Protein AF-A0A2H5YMH4-F1 (afdb_monomer_lite)

Secondary structure (DSSP, 8-state):
-----EEEEETTTEEEEE-TTS-EEEEEEEEEEETTTTEEEEEEEEEEE--TTTHHHHHHTTGGGS-HHHHHHHHHHHHHHHTT-----

Radius of gyration: 15.61 Å; chains: 1; bounding box: 32×31×54 Å

pLDDT: mean 75.2, std 11.89, range [38.16, 93.19]

Sequence (89 aa):
MSCRAAQVYLGGGLELTVYRDGRAAIEAGCTLECGRCYYRSDCFHRLEVKEPDRAWHLVAAFWPQLSAREREAVREVFDGALRGRQPTR

Foldseek 3Di:
DPQDWQWADFPQQWIWTATLVQKIKIKHWDWDADPVPRDIDIDIDMDIDPDNVCNVVVVVVCVVVGDPVRVVSVVCRNCVSCVSDDPPD

Structure (mmCIF, N/CA/C/O backbone):
data_AF-A0A2H5YMH4-F1
#
_entry.id   AF-A0A2H5YMH4-F1
#
loop_
_atom_site.group_PDB
_atom_site.id
_atom_site.type_symbol
_atom_site.label_atom_id
_atom_site.label_alt_id
_atom_site.label_comp_id
_atom_site.label_asym_id
_atom_site.label_entity_id
_atom_site.label_seq_id
_atom_site.pdbx_PDB_ins_code
_atom_site.Cartn_x
_atom_site.Cartn_y
_atom_site.Cartn_z
_atom_site.occupancy
_atom_site.B_iso_or_equiv
_atom_site.auth_seq_id
_atom_site.auth_comp_id
_atom_site.auth_asym_id
_atom_site.auth_atom_id
_atom_site.pdbx_PDB_model_num
ATOM 1 N N . MET A 1 1 ? -11.854 21.033 2.764 1.00 39.78 1 MET A N 1
ATOM 2 C CA . MET A 1 1 ? -11.850 19.945 3.767 1.00 39.78 1 MET A CA 1
ATOM 3 C C . MET A 1 1 ? -10.565 19.154 3.595 1.00 39.78 1 MET A C 1
ATOM 5 O O . MET A 1 1 ? -10.368 18.568 2.543 1.00 39.78 1 MET A O 1
ATOM 9 N N . SER A 1 2 ? -9.647 19.232 4.563 1.00 38.16 2 SER A N 1
ATOM 10 C CA . SER A 1 2 ? -8.370 18.509 4.520 1.00 38.16 2 SER A CA 1
ATOM 11 C C . SER A 1 2 ? -8.639 17.037 4.830 1.00 38.16 2 SER A C 1
ATOM 13 O O . SER A 1 2 ? -8.760 16.649 5.992 1.00 38.16 2 SER A O 1
ATOM 15 N N . CYS A 1 3 ? -8.806 16.226 3.787 1.00 47.78 3 CYS A N 1
ATOM 16 C CA . CYS A 1 3 ? -8.771 14.774 3.904 1.00 47.78 3 CYS A CA 1
ATOM 17 C C . CYS A 1 3 ? -7.336 14.386 4.275 1.00 47.78 3 CYS A C 1
ATOM 19 O O . CYS A 1 3 ? -6.517 14.133 3.400 1.00 47.78 3 CYS A O 1
ATOM 21 N N . ARG A 1 4 ? -6.997 14.423 5.569 1.00 55.50 4 ARG A N 1
ATOM 22 C CA . ARG A 1 4 ? -5.719 13.895 6.055 1.00 55.50 4 ARG A CA 1
ATOM 23 C C . ARG A 1 4 ? -5.732 12.386 5.831 1.00 55.50 4 ARG A C 1
ATOM 25 O O . ARG A 1 4 ? -6.375 11.660 6.587 1.00 55.50 4 ARG A O 1
ATOM 32 N N . ALA A 1 5 ? -5.086 11.962 4.757 1.00 65.56 5 ALA A N 1
ATOM 33 C CA . ALA A 1 5 ? -4.764 10.577 4.486 1.00 65.56 5 ALA A CA 1
ATOM 34 C C . ALA A 1 5 ? -3.308 10.332 4.891 1.00 65.56 5 ALA A C 1
ATOM 36 O O . ALA A 1 5 ? -2.476 11.238 4.813 1.00 65.56 5 ALA A O 1
ATOM 37 N N . ALA A 1 6 ? -3.023 9.132 5.373 1.00 71.19 6 ALA A N 1
ATOM 38 C CA . ALA A 1 6 ? -1.668 8.693 5.653 1.00 71.19 6 ALA A CA 1
ATOM 39 C C . ALA A 1 6 ? -1.165 7.893 4.446 1.00 71.19 6 ALA A C 1
ATOM 41 O O . ALA A 1 6 ? -1.877 7.019 3.950 1.00 71.19 6 ALA A O 1
ATOM 42 N N . GLN A 1 7 ? 0.023 8.237 3.953 1.00 76.50 7 GLN A N 1
ATOM 43 C CA . GLN A 1 7 ? 0.595 7.690 2.724 1.00 76.50 7 GLN A CA 1
ATOM 44 C C . GLN A 1 7 ? 1.889 6.932 3.019 1.00 76.50 7 GLN A C 1
ATOM 46 O O . GLN A 1 7 ? 2.710 7.392 3.814 1.00 76.50 7 GLN A O 1
ATOM 51 N N . VAL A 1 8 ? 2.079 5.792 2.357 1.00 76.75 8 VAL A N 1
ATOM 52 C CA . VAL A 1 8 ? 3.319 5.009 2.384 1.00 76.75 8 VAL A CA 1
ATOM 53 C C . VAL A 1 8 ? 3.718 4.677 0.956 1.00 76.75 8 VAL A C 1
ATOM 55 O O . VAL A 1 8 ? 2.946 4.063 0.224 1.00 76.75 8 VAL A O 1
ATOM 58 N N . TYR A 1 9 ? 4.944 5.034 0.585 1.00 78.50 9 TYR A N 1
ATOM 59 C CA . TYR A 1 9 ? 5.556 4.557 -0.650 1.00 78.50 9 TYR A CA 1
ATOM 60 C C . TYR A 1 9 ? 6.125 3.163 -0.414 1.00 78.50 9 TYR A C 1
ATOM 62 O O . TYR A 1 9 ? 6.943 2.955 0.484 1.00 78.50 9 TYR A O 1
ATOM 70 N N . LEU A 1 10 ? 5.661 2.221 -1.218 1.00 74.25 10 LEU A N 1
ATOM 71 C CA . LEU A 1 10 ? 6.099 0.839 -1.246 1.00 74.25 10 LEU A CA 1
ATOM 72 C C . LEU A 1 10 ? 6.982 0.644 -2.489 1.00 74.25 10 LEU A C 1
ATOM 74 O O . LEU A 1 10 ? 6.809 1.301 -3.522 1.00 74.25 10 LEU A O 1
ATOM 78 N N . GLY A 1 11 ? 7.952 -0.258 -2.400 1.00 68.94 11 GLY A N 1
ATOM 79 C CA . GLY A 1 11 ? 8.826 -0.625 -3.504 1.00 68.94 11 GLY A CA 1
ATOM 80 C C . GLY A 1 11 ? 8.036 -1.034 -4.750 1.00 68.94 11 GLY A C 1
ATOM 81 O O . GLY A 1 11 ? 6.921 -1.546 -4.667 1.00 68.94 11 GLY A O 1
ATOM 82 N N . GLY A 1 12 ? 8.621 -0.793 -5.927 1.00 68.75 12 GLY A N 1
ATOM 83 C CA . GLY A 1 12 ? 7.974 -1.097 -7.209 1.00 68.75 12 GLY A CA 1
ATOM 84 C C . GLY A 1 12 ? 7.021 -0.014 -7.727 1.00 68.75 12 GLY A C 1
ATOM 85 O O . GLY A 1 12 ? 6.210 -0.306 -8.597 1.00 68.75 12 GLY A O 1
ATOM 86 N N . GLY A 1 13 ? 7.119 1.223 -7.223 1.00 73.88 13 GLY A N 1
ATOM 87 C CA . GLY A 1 13 ? 6.292 2.342 -7.699 1.00 73.88 13 GLY A CA 1
ATOM 88 C C . GLY A 1 13 ? 4.854 2.299 -7.181 1.00 73.88 13 GLY A C 1
ATOM 89 O O . GLY A 1 13 ? 3.946 2.811 -7.838 1.00 73.88 13 GLY A O 1
ATOM 90 N N . LEU A 1 14 ? 4.659 1.660 -6.025 1.00 77.25 14 LEU A N 1
ATOM 91 C CA . LEU A 1 14 ? 3.375 1.519 -5.359 1.00 77.25 14 LEU A CA 1
ATOM 92 C C . LEU A 1 14 ? 3.228 2.585 -4.268 1.00 77.25 14 LEU A C 1
ATOM 94 O O . LEU A 1 14 ? 4.135 2.804 -3.469 1.00 77.25 14 LEU A O 1
ATOM 98 N N . GLU A 1 15 ? 2.066 3.214 -4.186 1.00 85.56 15 GLU A N 1
ATOM 99 C CA . GLU A 1 15 ? 1.702 4.137 -3.116 1.00 85.56 15 GLU A CA 1
ATOM 100 C C . GLU A 1 15 ? 0.444 3.628 -2.417 1.00 85.56 15 GLU A C 1
ATOM 102 O O . GLU A 1 15 ? -0.596 3.431 -3.038 1.00 85.56 15 GLU A O 1
ATOM 107 N N . LEU A 1 16 ? 0.524 3.419 -1.106 1.00 82.12 16 LEU A N 1
ATOM 108 C CA . LEU A 1 16 ? -0.621 3.104 -0.264 1.00 82.12 16 LEU A CA 1
ATOM 109 C C . LEU A 1 16 ? -1.116 4.379 0.412 1.00 82.12 16 LEU A C 1
ATOM 111 O O . LEU A 1 16 ? -0.372 5.022 1.145 1.00 82.12 16 LEU A O 1
ATOM 115 N N . THR A 1 17 ? -2.399 4.673 0.257 1.00 85.88 17 THR A N 1
ATOM 116 C CA . THR A 1 17 ? -3.106 5.740 0.962 1.00 85.88 17 THR A CA 1
ATOM 117 C C . THR A 1 17 ? -4.153 5.134 1.891 1.00 85.88 17 THR A C 1
ATOM 119 O O . THR A 1 17 ? -5.038 4.418 1.432 1.00 85.88 17 THR A O 1
ATOM 122 N N . VAL A 1 18 ? -4.110 5.452 3.186 1.00 80.44 18 VAL A N 1
ATOM 123 C CA . VAL A 1 18 ? -5.158 5.095 4.156 1.00 80.44 18 VAL A CA 1
ATOM 124 C C . VAL A 1 18 ? -5.877 6.359 4.615 1.00 80.44 18 VAL A C 1
ATOM 126 O O . VAL A 1 18 ? -5.273 7.307 5.124 1.00 80.44 18 VAL A O 1
ATOM 129 N N . TYR A 1 19 ? -7.189 6.383 4.416 1.00 81.38 19 TYR A N 1
ATOM 130 C CA . TYR A 1 19 ? -8.063 7.492 4.764 1.00 81.38 19 TYR A CA 1
ATOM 131 C C . TYR A 1 19 ? -8.530 7.389 6.216 1.00 81.38 19 TYR A C 1
ATOM 133 O O . TYR A 1 19 ? -8.594 6.318 6.814 1.00 81.38 19 TYR A O 1
ATOM 141 N N . ARG A 1 20 ? -8.919 8.526 6.796 1.00 74.25 20 ARG A N 1
ATOM 142 C CA . ARG A 1 20 ? -9.373 8.597 8.192 1.00 74.25 20 ARG A CA 1
ATOM 143 C C . ARG A 1 20 ? -10.703 7.881 8.448 1.00 74.25 20 ARG A C 1
ATOM 145 O O . ARG A 1 20 ? -10.956 7.406 9.550 1.00 74.25 20 ARG A O 1
ATOM 152 N N . ASP A 1 21 ? -11.546 7.79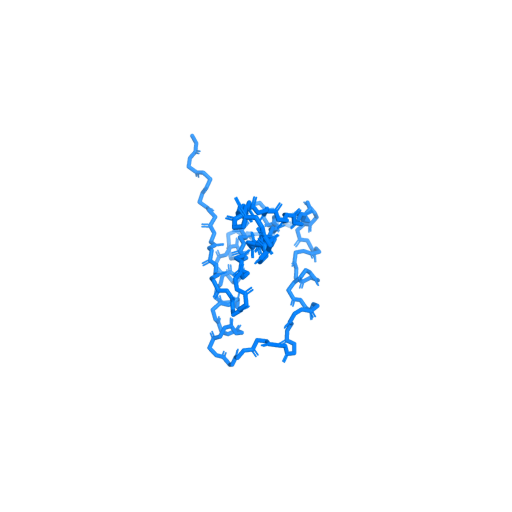5 7.424 1.00 74.00 21 ASP A N 1
ATOM 153 C CA . ASP A 1 21 ? -12.758 6.972 7.445 1.00 74.00 21 ASP A CA 1
ATOM 154 C C . ASP A 1 21 ? -12.442 5.474 7.308 1.00 74.00 21 ASP A C 1
ATOM 156 O O . ASP A 1 21 ? -13.352 4.654 7.325 1.00 74.00 21 ASP A O 1
ATOM 160 N N . GLY A 1 22 ? -11.157 5.111 7.251 1.00 70.38 22 GLY A N 1
ATOM 161 C CA . GLY A 1 22 ? -10.619 3.762 7.194 1.00 70.38 22 GLY A CA 1
ATOM 162 C C . GLY A 1 22 ? -10.651 3.131 5.805 1.00 70.38 22 GLY A C 1
ATOM 163 O O . GLY A 1 22 ? -10.239 1.985 5.674 1.00 70.38 22 GLY A O 1
ATOM 164 N N . ARG A 1 23 ? -11.082 3.858 4.764 1.00 80.50 23 ARG A N 1
ATOM 165 C CA . ARG A 1 23 ? -10.856 3.429 3.378 1.00 80.50 23 ARG A CA 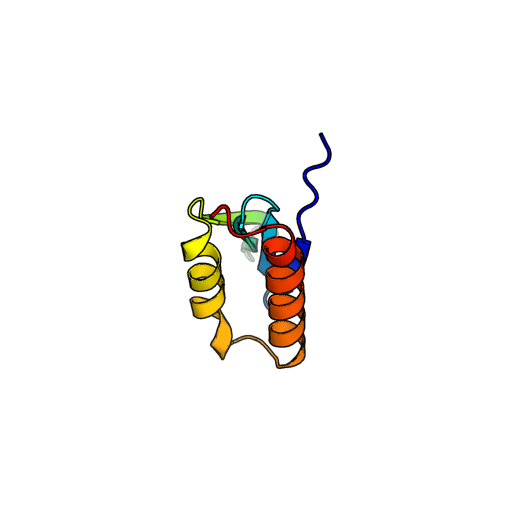1
ATOM 166 C C . ARG A 1 23 ? -9.362 3.340 3.089 1.00 80.50 23 ARG A C 1
ATOM 168 O O . ARG A 1 23 ? -8.565 4.050 3.704 1.00 80.50 23 ARG A O 1
ATOM 175 N N . ALA A 1 24 ? -8.985 2.537 2.105 1.00 81.88 24 ALA A N 1
ATOM 176 C CA . ALA A 1 24 ? -7.614 2.503 1.614 1.00 81.88 24 ALA A CA 1
ATOM 177 C C . ALA A 1 24 ? -7.574 2.441 0.090 1.00 81.88 24 ALA A C 1
ATOM 179 O O . ALA A 1 24 ? -8.464 1.874 -0.542 1.00 81.88 24 ALA A O 1
ATOM 180 N N . ALA A 1 25 ? -6.531 3.013 -0.494 1.00 85.00 25 ALA A N 1
ATOM 181 C CA . ALA A 1 25 ? -6.231 2.914 -1.910 1.00 85.00 25 ALA A CA 1
ATOM 182 C C . ALA A 1 25 ? -4.771 2.506 -2.101 1.00 85.00 25 ALA A C 1
ATOM 184 O O . ALA A 1 25 ? -3.907 2.974 -1.364 1.00 85.00 25 ALA A O 1
ATOM 185 N N . ILE A 1 26 ? -4.506 1.651 -3.084 1.00 82.69 26 ILE A N 1
ATOM 186 C CA . ILE A 1 26 ? -3.160 1.431 -3.611 1.00 82.69 26 ILE A CA 1
ATOM 187 C C . ILE A 1 26 ? -3.115 1.976 -5.031 1.00 82.69 26 ILE A C 1
ATOM 189 O O . ILE A 1 26 ? -3.979 1.664 -5.855 1.00 82.69 26 ILE A O 1
ATOM 193 N N . GLU A 1 27 ? -2.102 2.783 -5.300 1.00 86.38 27 GLU A N 1
ATOM 194 C CA . GLU A 1 27 ? -1.802 3.347 -6.605 1.00 86.38 27 GLU A CA 1
ATOM 195 C C . GLU A 1 27 ? -0.498 2.751 -7.126 1.00 86.38 27 GLU A C 1
ATOM 197 O O . GLU A 1 27 ? 0.476 2.639 -6.391 1.00 86.38 27 GLU A 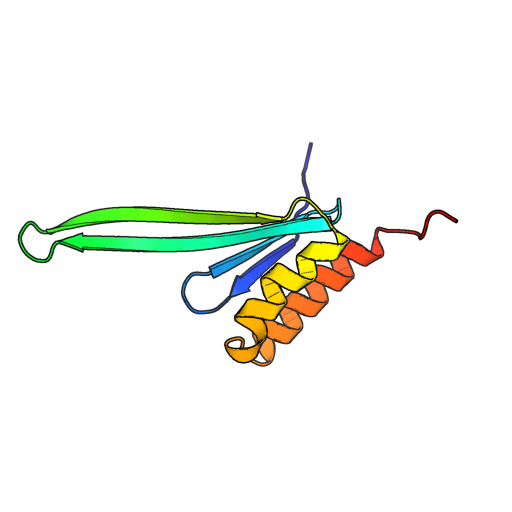O 1
ATOM 202 N N . ALA A 1 28 ? -0.487 2.340 -8.390 1.00 80.94 28 ALA A N 1
ATOM 203 C CA . ALA A 1 28 ? 0.691 1.859 -9.093 1.00 80.94 28 ALA A CA 1
ATOM 204 C C . ALA A 1 28 ? 0.937 2.764 -10.298 1.00 80.94 28 ALA A C 1
ATOM 206 O O . ALA A 1 28 ? 0.106 2.832 -11.213 1.00 80.94 28 ALA A O 1
ATOM 207 N N . GLY A 1 29 ? 2.074 3.457 -10.289 1.00 78.19 29 GLY A N 1
ATOM 208 C CA . GLY A 1 29 ? 2.561 4.165 -11.465 1.00 78.19 29 GLY A CA 1
ATOM 209 C C . GLY A 1 29 ? 3.228 3.187 -12.426 1.00 78.19 29 GLY A C 1
ATOM 210 O O . GLY A 1 29 ? 4.061 2.378 -12.020 1.00 78.19 29 GLY A O 1
ATOM 211 N N . CYS A 1 30 ? 2.887 3.266 -13.706 1.00 72.12 30 CYS A N 1
ATOM 212 C CA . CYS A 1 30 ? 3.587 2.558 -14.766 1.00 72.12 30 CYS A CA 1
ATOM 213 C C . CYS A 1 30 ? 3.955 3.509 -15.900 1.00 72.12 30 CYS A C 1
ATOM 215 O O . CYS A 1 30 ? 3.271 4.491 -16.165 1.00 72.12 30 CYS A O 1
ATOM 217 N N . THR A 1 31 ? 5.046 3.200 -16.590 1.00 78.88 31 THR A N 1
ATOM 218 C CA . THR A 1 31 ? 5.426 3.880 -17.826 1.00 78.88 31 THR A CA 1
ATOM 219 C C . THR A 1 31 ? 5.424 2.845 -18.940 1.00 78.88 31 THR A C 1
ATOM 221 O O . THR A 1 31 ? 6.138 1.845 -18.874 1.00 78.88 31 THR A O 1
ATOM 224 N N . LEU A 1 32 ? 4.616 3.086 -19.968 1.00 76.00 32 LEU A N 1
ATOM 225 C CA . LEU A 1 32 ? 4.627 2.334 -21.214 1.00 76.00 32 LEU A CA 1
ATOM 226 C C . LEU A 1 32 ? 5.571 3.038 -22.181 1.00 76.00 32 LEU A C 1
ATOM 228 O O . LEU A 1 32 ? 5.329 4.184 -22.561 1.00 76.00 32 LEU A O 1
ATOM 232 N N . GLU A 1 33 ? 6.633 2.351 -22.591 1.00 86.00 33 GLU A N 1
ATOM 233 C CA . GLU A 1 33 ? 7.581 2.858 -23.579 1.00 86.00 33 GLU A CA 1
ATOM 234 C C . GLU A 1 33 ? 7.611 1.943 -24.805 1.00 86.00 33 GLU A C 1
ATOM 236 O O . GLU A 1 33 ? 7.815 0.732 -24.704 1.00 86.00 33 GLU A O 1
ATOM 241 N N . CYS A 1 34 ? 7.413 2.523 -25.988 1.00 84.00 34 CYS A N 1
ATOM 242 C CA . CYS A 1 34 ? 7.617 1.822 -27.246 1.00 84.00 34 CYS A CA 1
ATOM 243 C C . CYS A 1 34 ? 9.037 2.083 -27.754 1.00 84.00 34 CYS A C 1
ATOM 245 O O . CYS A 1 34 ? 9.299 3.116 -28.367 1.00 84.00 34 CYS A O 1
ATOM 247 N N . GLY A 1 35 ? 9.935 1.106 -27.603 1.00 83.94 35 GLY A N 1
ATOM 248 C CA . GLY A 1 35 ? 11.330 1.214 -28.062 1.00 83.94 35 GLY A CA 1
ATOM 249 C C . GLY A 1 35 ? 11.523 1.381 -29.580 1.00 83.94 35 GLY A C 1
ATOM 250 O O . GLY A 1 35 ? 12.650 1.549 -30.032 1.00 83.94 35 GLY A O 1
ATOM 251 N N . ARG A 1 36 ? 10.447 1.333 -30.382 1.00 87.62 36 ARG A N 1
ATOM 252 C CA . ARG A 1 36 ? 10.488 1.535 -31.842 1.00 87.62 36 ARG A CA 1
ATOM 253 C C . ARG A 1 36 ? 10.176 2.969 -32.271 1.00 87.62 36 ARG A C 1
ATOM 255 O O . ARG A 1 36 ? 10.751 3.436 -33.246 1.00 87.62 36 ARG A O 1
ATOM 262 N N . CYS A 1 37 ? 9.244 3.643 -31.598 1.00 93.19 37 CYS A N 1
ATOM 263 C CA . CYS A 1 37 ? 8.859 5.023 -31.921 1.00 93.19 37 CYS A CA 1
ATOM 264 C C . CYS A 1 37 ? 9.191 6.022 -30.806 1.00 93.19 37 CYS A C 1
ATOM 266 O O . CYS A 1 37 ? 8.845 7.192 -30.936 1.00 93.19 37 CYS A O 1
ATOM 268 N N . TYR A 1 38 ? 9.838 5.568 -29.724 1.00 84.62 38 TYR A N 1
ATOM 269 C CA . TYR A 1 38 ? 10.156 6.349 -28.522 1.00 84.62 38 TYR A CA 1
ATOM 270 C C . TYR A 1 38 ? 8.931 7.005 -27.871 1.00 84.62 38 TYR A C 1
ATOM 272 O O . TYR A 1 38 ? 9.051 7.937 -27.077 1.00 84.62 38 TYR A O 1
ATOM 280 N N . TYR A 1 39 ? 7.734 6.517 -28.206 1.00 83.75 39 TYR A N 1
ATOM 281 C CA . TYR A 1 39 ? 6.505 6.948 -27.568 1.00 83.75 39 TYR A CA 1
ATOM 282 C C . TYR A 1 39 ? 6.515 6.481 -26.120 1.00 83.75 39 TYR A C 1
ATOM 284 O O . TYR A 1 39 ? 6.718 5.295 -25.846 1.00 83.75 39 TYR A O 1
ATOM 292 N N . ARG A 1 40 ? 6.265 7.421 -25.213 1.00 84.94 40 ARG A 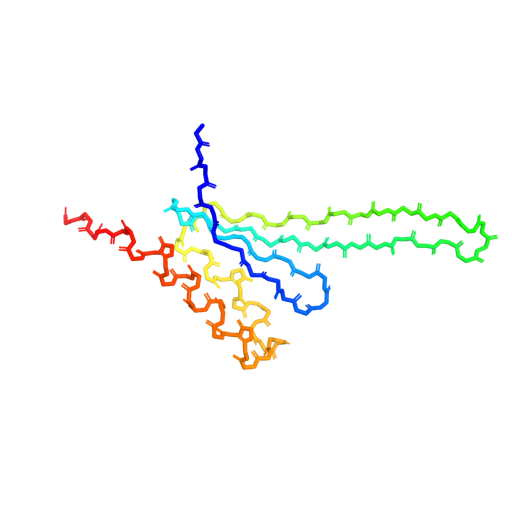N 1
ATOM 293 C CA . ARG A 1 40 ? 6.186 7.181 -23.782 1.00 84.94 40 ARG A CA 1
ATOM 294 C C . ARG A 1 40 ? 4.841 7.679 -23.276 1.00 84.94 40 ARG A C 1
ATOM 296 O O . ARG A 1 40 ? 4.459 8.811 -23.559 1.00 84.94 40 ARG A O 1
ATOM 303 N N . SER A 1 41 ? 4.139 6.832 -22.535 1.00 79.44 41 SER A N 1
ATOM 304 C CA . SER A 1 41 ? 2.903 7.192 -21.848 1.00 79.44 41 SER A CA 1
ATOM 305 C C . SER A 1 41 ? 2.960 6.697 -20.421 1.00 79.44 41 SER A C 1
ATOM 307 O O . SER A 1 41 ? 3.246 5.526 -20.177 1.00 79.44 41 SER A O 1
ATOM 309 N N . ASP A 1 42 ? 2.630 7.572 -19.487 1.00 81.81 42 ASP A N 1
ATOM 310 C CA . ASP A 1 42 ? 2.447 7.174 -18.102 1.00 81.81 42 ASP A CA 1
ATOM 311 C C . ASP A 1 42 ? 1.022 6.640 -17.914 1.00 81.81 42 ASP A C 1
ATOM 313 O O . ASP A 1 42 ? 0.055 7.152 -18.486 1.00 81.81 42 ASP A O 1
ATOM 317 N N . CYS A 1 43 ? 0.905 5.560 -17.156 1.00 73.50 43 CYS A N 1
ATOM 318 C CA . CYS A 1 43 ? -0.340 4.937 -16.757 1.00 73.50 43 CYS A CA 1
ATOM 319 C C . CYS A 1 43 ? -0.422 4.893 -15.233 1.00 73.50 43 CYS A C 1
ATOM 321 O O . CYS A 1 43 ? 0.577 4.730 -14.534 1.00 73.50 43 CYS A O 1
ATOM 323 N N . PHE A 1 44 ? -1.639 5.052 -14.724 1.00 78.88 44 PHE A N 1
ATOM 324 C CA 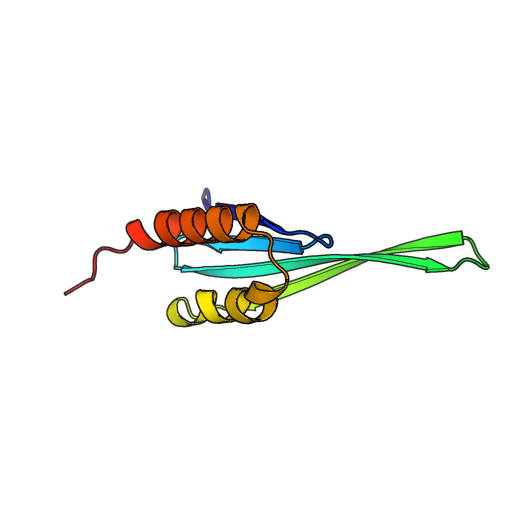. PHE A 1 44 ? -1.924 5.010 -13.298 1.00 78.88 44 PHE A CA 1
ATOM 325 C C . PHE A 1 44 ? -3.011 3.974 -13.055 1.00 78.88 44 PHE A C 1
ATOM 327 O O . PHE A 1 44 ? -4.119 4.084 -13.586 1.00 78.88 44 PHE A O 1
ATOM 334 N N . HIS A 1 45 ? -2.695 2.966 -12.249 1.00 80.12 45 HIS A N 1
ATOM 335 C CA . HIS A 1 45 ? -3.673 1.996 -11.778 1.00 80.12 45 HIS A CA 1
ATOM 336 C C . HIS A 1 45 ? -3.977 2.278 -10.316 1.00 80.12 45 HIS A C 1
ATOM 338 O O . HIS A 1 45 ? -3.078 2.260 -9.484 1.00 80.12 45 HIS A O 1
ATOM 344 N N . ARG A 1 46 ? -5.249 2.523 -10.001 1.00 84.62 46 ARG A N 1
ATOM 345 C CA . ARG A 1 46 ? -5.712 2.757 -8.633 1.00 84.62 46 ARG A CA 1
ATOM 346 C C . ARG A 1 46 ? -6.729 1.698 -8.246 1.00 84.62 46 ARG A C 1
ATOM 348 O O . ARG A 1 46 ? -7.762 1.561 -8.900 1.00 84.62 46 ARG A O 1
ATOM 355 N N . LEU A 1 47 ? -6.450 0.987 -7.160 1.00 80.69 47 LEU A N 1
ATOM 356 C CA . LEU A 1 47 ? -7.387 0.076 -6.517 1.00 80.69 47 LEU A CA 1
ATOM 357 C C . LEU A 1 47 ? -7.824 0.685 -5.184 1.00 80.69 47 LEU A C 1
ATOM 359 O O . LEU A 1 47 ? -7.001 0.861 -4.293 1.00 80.69 47 LEU A O 1
ATOM 363 N N . GLU A 1 48 ? -9.111 1.001 -5.045 1.00 83.62 48 GLU A N 1
ATOM 364 C CA . GLU A 1 48 ? -9.690 1.559 -3.817 1.00 83.62 48 GLU A CA 1
ATOM 365 C C . GLU A 1 48 ? -10.616 0.539 -3.150 1.00 83.62 48 GLU A C 1
ATOM 367 O O . GLU A 1 48 ? -11.532 0.011 -3.781 1.00 83.62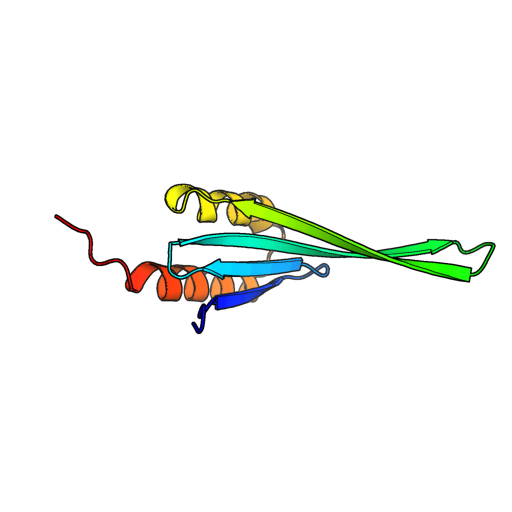 48 GLU A O 1
ATOM 372 N N . VAL A 1 49 ? -10.400 0.300 -1.857 1.00 81.06 49 VAL A N 1
ATOM 373 C CA . VAL A 1 49 ? -11.312 -0.450 -0.992 1.00 81.06 49 VAL A CA 1
ATOM 374 C C . VAL A 1 49 ? -12.087 0.541 -0.138 1.00 81.06 49 VAL A C 1
ATOM 376 O O . VAL A 1 49 ? -11.515 1.339 0.613 1.00 81.06 49 VAL A O 1
ATOM 379 N N . LYS A 1 50 ? -13.413 0.484 -0.274 1.00 78.94 50 LYS A N 1
ATOM 380 C CA . LYS A 1 50 ? -14.341 1.386 0.412 1.00 78.94 50 LYS A CA 1
ATOM 381 C C . LYS A 1 50 ? -14.731 0.871 1.795 1.00 78.94 50 LYS A C 1
ATOM 383 O O . LYS A 1 50 ? -15.137 1.663 2.639 1.00 78.94 50 LYS A O 1
ATOM 388 N N . GLU A 1 51 ? -14.603 -0.432 2.022 1.00 79.31 51 GLU A N 1
ATOM 389 C CA . GLU A 1 51 ? -14.905 -1.106 3.278 1.00 79.31 51 GLU A CA 1
ATOM 390 C C . GLU A 1 51 ? -13.694 -1.050 4.222 1.00 79.31 51 GLU A C 1
ATOM 392 O O . GLU A 1 51 ? -12.655 -1.655 3.945 1.00 79.31 51 GLU A O 1
ATOM 397 N N . PRO A 1 52 ? -13.781 -0.335 5.351 1.00 68.19 52 PRO A N 1
ATOM 398 C CA . PRO A 1 52 ? -12.611 -0.099 6.187 1.00 68.19 52 PRO A CA 1
ATOM 399 C C . PRO A 1 52 ? -12.028 -1.319 6.896 1.00 68.19 52 PRO A C 1
ATOM 401 O O . PRO A 1 52 ? -10.830 -1.391 7.147 1.00 68.19 52 PRO A O 1
ATOM 404 N N . ASP A 1 53 ? -12.879 -2.286 7.217 1.00 71.44 53 ASP A N 1
ATOM 405 C CA . ASP A 1 53 ? -12.501 -3.613 7.703 1.00 71.44 53 ASP A CA 1
ATOM 406 C C . ASP A 1 53 ? -11.687 -4.390 6.659 1.00 71.44 53 ASP A C 1
ATOM 408 O O . ASP A 1 53 ? -10.870 -5.242 7.006 1.00 71.44 53 ASP A O 1
ATOM 412 N N . ARG A 1 54 ? -11.852 -4.049 5.376 1.00 72.50 54 ARG A N 1
ATOM 413 C CA . ARG A 1 54 ? -11.169 -4.702 4.259 1.00 72.50 54 ARG A CA 1
ATOM 414 C C . ARG A 1 54 ? -9.906 -3.986 3.798 1.00 72.50 54 ARG A C 1
ATOM 416 O O . ARG A 1 54 ? -9.144 -4.566 3.028 1.00 72.50 54 ARG A O 1
ATOM 423 N N . ALA A 1 55 ? -9.628 -2.778 4.288 1.00 73.62 55 ALA A N 1
ATOM 424 C CA . ALA A 1 55 ? -8.430 -2.015 3.929 1.00 73.62 55 ALA A CA 1
ATOM 425 C C . ALA A 1 55 ? -7.130 -2.810 4.159 1.00 73.62 55 ALA A C 1
ATOM 427 O O . ALA A 1 55 ? -6.210 -2.759 3.344 1.00 73.62 55 ALA A O 1
ATOM 428 N N . TRP A 1 56 ? -7.078 -3.615 5.225 1.00 75.38 56 TRP A N 1
ATOM 429 C CA . TRP A 1 56 ? -5.933 -4.480 5.514 1.00 75.38 56 TRP A CA 1
ATOM 430 C C . TRP A 1 56 ? -5.722 -5.577 4.461 1.00 75.38 56 TRP A C 1
ATOM 432 O O . TRP A 1 56 ? -4.583 -5.925 4.157 1.00 75.38 56 TRP A O 1
ATOM 442 N N . HIS A 1 57 ? -6.795 -6.097 3.855 1.00 78.12 57 HIS A N 1
ATOM 443 C CA . HIS A 1 57 ? -6.696 -7.143 2.829 1.00 78.12 57 HIS A CA 1
ATOM 444 C C . HIS A 1 57 ? -5.953 -6.657 1.583 1.00 78.12 57 HIS A C 1
ATOM 446 O O . HIS A 1 57 ? -5.230 -7.431 0.957 1.00 78.12 57 HIS A O 1
ATOM 452 N N . LEU A 1 58 ? -6.096 -5.368 1.262 1.00 74.25 58 LEU A N 1
ATOM 453 C CA . LEU A 1 58 ? -5.402 -4.712 0.156 1.00 74.25 58 LEU A CA 1
ATOM 454 C C . LEU A 1 58 ? -3.881 -4.792 0.343 1.00 74.25 58 LEU A C 1
ATOM 456 O O . LEU A 1 58 ? -3.162 -5.129 -0.589 1.00 74.25 58 LEU A O 1
ATOM 460 N N . VAL A 1 59 ? -3.393 -4.562 1.565 1.00 73.88 59 VAL A N 1
ATOM 461 C CA . VAL A 1 59 ? -1.959 -4.636 1.887 1.00 73.88 59 VAL A CA 1
ATOM 462 C C . VAL A 1 59 ? -1.493 -6.072 2.116 1.00 73.88 59 VAL A C 1
ATOM 464 O O . VAL A 1 59 ? -0.376 -6.426 1.739 1.00 73.88 59 VAL A O 1
ATOM 467 N N . ALA A 1 60 ? -2.342 -6.927 2.686 1.00 77.50 60 ALA A N 1
ATOM 468 C CA . ALA A 1 60 ? -2.020 -8.330 2.930 1.00 77.50 60 ALA A CA 1
ATOM 469 C C . ALA A 1 60 ? -1.568 -9.057 1.649 1.00 77.50 60 ALA A C 1
ATOM 471 O O . ALA A 1 60 ? -0.662 -9.886 1.710 1.00 77.50 60 ALA A O 1
ATOM 472 N N . ALA A 1 61 ? -2.132 -8.694 0.489 1.00 76.62 61 ALA A N 1
ATOM 473 C CA . ALA A 1 61 ? -1.736 -9.236 -0.812 1.00 76.62 61 ALA A CA 1
ATOM 474 C C . ALA A 1 61 ? -0.270 -8.937 -1.186 1.00 76.62 61 ALA A C 1
ATOM 476 O O . ALA A 1 61 ? 0.392 -9.767 -1.807 1.00 76.62 61 ALA A O 1
ATOM 477 N N . PHE A 1 62 ? 0.259 -7.782 -0.775 1.00 75.25 62 PHE A N 1
ATOM 478 C CA . PHE A 1 62 ? 1.628 -7.350 -1.079 1.00 75.25 62 PHE A CA 1
ATOM 479 C C . PHE A 1 62 ? 2.604 -7.607 0.073 1.00 75.25 62 PHE A C 1
ATOM 481 O O . PHE A 1 62 ? 3.814 -7.510 -0.114 1.00 75.25 62 PHE A O 1
ATOM 488 N N . TRP A 1 63 ? 2.107 -7.997 1.251 1.00 80.00 63 TRP A N 1
ATOM 489 C CA . TRP A 1 63 ? 2.892 -8.194 2.473 1.00 80.00 63 TRP A CA 1
ATOM 490 C C . TRP A 1 63 ? 4.179 -9.023 2.299 1.00 80.00 63 TRP A C 1
ATOM 492 O O . TRP A 1 63 ? 5.218 -8.613 2.831 1.00 80.00 63 TRP A O 1
ATOM 502 N N . PRO A 1 64 ? 4.179 -10.145 1.544 1.00 83.31 64 PRO A N 1
ATOM 503 C CA . PRO A 1 64 ? 5.394 -10.929 1.322 1.00 83.31 64 PRO A CA 1
ATOM 504 C C . PRO A 1 64 ? 6.487 -10.169 0.560 1.00 83.31 64 PRO A C 1
ATOM 506 O O . PRO A 1 64 ? 7.663 -10.452 0.764 1.00 83.31 64 PRO A O 1
ATOM 509 N N . GLN A 1 65 ? 6.104 -9.202 -0.277 1.00 79.88 65 GLN A N 1
ATOM 510 C CA . GLN A 1 65 ? 6.996 -8.427 -1.148 1.00 79.88 65 GLN A CA 1
ATOM 511 C C . GLN A 1 65 ? 7.563 -7.181 -0.452 1.00 79.88 65 GLN A C 1
ATOM 513 O O . GLN A 1 65 ? 8.551 -6.618 -0.910 1.00 79.88 65 GLN A O 1
ATOM 518 N N . LEU A 1 66 ? 6.964 -6.771 0.670 1.00 80.44 66 LEU A N 1
ATOM 519 C CA . LEU A 1 66 ? 7.425 -5.634 1.461 1.00 80.44 66 LEU A CA 1
ATOM 520 C C . LEU A 1 66 ? 8.653 -5.995 2.302 1.00 80.44 66 LEU A C 1
ATOM 522 O O . LEU A 1 66 ? 8.688 -7.035 2.970 1.00 80.44 66 LEU A O 1
ATOM 526 N N . SER A 1 67 ? 9.621 -5.087 2.338 1.00 86.38 67 SER A N 1
ATOM 527 C CA . SER A 1 67 ? 10.737 -5.085 3.280 1.00 86.38 67 SER A CA 1
ATOM 528 C C . SER A 1 67 ? 10.261 -4.877 4.722 1.00 86.38 67 SER A C 1
ATOM 530 O O . SER A 1 67 ? 9.143 -4.428 4.985 1.00 86.38 67 SER A O 1
ATOM 532 N N . ALA A 1 68 ? 11.133 -5.172 5.691 1.00 87.50 68 ALA A N 1
ATOM 533 C CA . ALA A 1 68 ? 10.830 -4.961 7.107 1.00 87.50 68 ALA A CA 1
ATOM 534 C C . ALA A 1 68 ? 10.438 -3.502 7.409 1.00 87.50 68 ALA A C 1
ATOM 536 O O . ALA A 1 68 ? 9.448 -3.267 8.097 1.00 87.50 68 ALA A O 1
ATOM 537 N N . ARG A 1 69 ? 11.158 -2.541 6.815 1.00 86.12 69 ARG A N 1
ATOM 538 C CA . ARG A 1 69 ? 10.898 -1.104 6.968 1.00 86.12 69 ARG A CA 1
ATOM 539 C C . ARG A 1 69 ? 9.540 -0.695 6.397 1.00 86.12 69 ARG A C 1
ATOM 541 O O . ARG A 1 69 ? 8.831 0.096 7.005 1.00 86.12 69 ARG A O 1
ATOM 548 N N . GLU A 1 70 ? 9.159 -1.240 5.246 1.00 82.69 70 GLU A N 1
ATOM 549 C CA . GLU A 1 70 ? 7.860 -0.941 4.627 1.00 82.69 70 GLU A CA 1
ATOM 550 C C . GLU A 1 70 ? 6.705 -1.537 5.427 1.00 82.69 70 GLU A C 1
ATOM 552 O O . GLU A 1 70 ? 5.693 -0.876 5.635 1.00 82.69 70 GLU A O 1
ATOM 557 N N . ARG A 1 71 ? 6.863 -2.761 5.943 1.00 85.75 71 ARG A N 1
ATOM 558 C CA . ARG A 1 71 ? 5.864 -3.378 6.829 1.00 85.75 71 ARG A CA 1
ATOM 559 C C . ARG A 1 71 ? 5.645 -2.555 8.097 1.00 85.75 71 ARG A C 1
ATOM 561 O O . ARG A 1 71 ? 4.518 -2.475 8.580 1.00 85.75 71 ARG A O 1
ATOM 568 N N . GLU A 1 72 ? 6.707 -1.966 8.635 1.00 86.62 72 GLU A N 1
ATOM 569 C CA . GLU A 1 72 ? 6.644 -1.089 9.804 1.00 86.62 72 GLU A CA 1
ATOM 570 C C . GLU A 1 72 ? 5.919 0.224 9.476 1.00 86.62 72 GLU A C 1
ATOM 572 O O . GLU A 1 72 ? 4.943 0.556 10.145 1.00 86.62 72 GLU A O 1
ATOM 577 N N . ALA A 1 73 ? 6.271 0.878 8.364 1.00 82.88 73 ALA A N 1
ATOM 578 C CA . ALA A 1 73 ? 5.583 2.082 7.892 1.00 82.88 73 ALA A CA 1
ATOM 579 C C . ALA A 1 73 ? 4.083 1.845 7.626 1.00 82.88 73 ALA A C 1
ATOM 581 O O . ALA A 1 73 ? 3.241 2.662 7.997 1.00 82.88 73 ALA A O 1
ATOM 582 N N . VAL A 1 74 ? 3.719 0.701 7.036 1.00 81.44 74 VAL A N 1
ATOM 583 C CA . VAL A 1 74 ? 2.311 0.324 6.848 1.00 81.44 74 VAL A CA 1
ATOM 584 C C . VAL A 1 74 ? 1.598 0.174 8.190 1.00 81.44 74 VAL A C 1
ATOM 586 O O . VAL A 1 74 ? 0.484 0.676 8.344 1.00 81.44 74 VAL A O 1
ATOM 589 N N . ARG A 1 75 ? 2.214 -0.503 9.167 1.00 84.19 75 ARG A N 1
ATOM 590 C CA . ARG A 1 75 ? 1.626 -0.657 10.506 1.00 84.19 75 ARG A CA 1
ATOM 591 C C . ARG A 1 75 ? 1.383 0.693 11.158 1.00 84.19 75 ARG A C 1
ATOM 593 O O . ARG A 1 75 ? 0.285 0.909 11.649 1.00 84.19 75 ARG A O 1
ATOM 600 N N . GLU A 1 76 ? 2.353 1.602 11.112 1.00 82.56 76 GLU A N 1
ATOM 601 C CA . GLU A 1 76 ? 2.214 2.955 11.665 1.00 82.56 76 GLU A CA 1
ATOM 602 C C . GLU A 1 76 ? 1.068 3.733 11.017 1.00 82.56 76 GLU A C 1
ATOM 604 O O . GLU A 1 76 ? 0.315 4.421 11.707 1.00 82.56 76 GLU A O 1
ATOM 609 N N . VAL A 1 77 ? 0.896 3.597 9.702 1.00 78.94 77 VAL A N 1
ATOM 610 C CA . VAL A 1 77 ? -0.187 4.253 8.967 1.00 78.94 77 VAL A CA 1
ATOM 611 C C . VAL A 1 77 ? -1.554 3.676 9.320 1.00 78.94 77 VAL A C 1
ATOM 613 O O . VAL A 1 77 ? -2.483 4.445 9.573 1.00 78.94 77 VAL A O 1
ATOM 616 N N . PHE A 1 78 ? -1.687 2.352 9.402 1.00 77.69 78 PHE A N 1
ATOM 617 C CA . PHE A 1 78 ? -2.932 1.720 9.842 1.00 77.69 78 PHE A CA 1
ATOM 618 C C . PHE A 1 78 ? -3.249 2.056 11.300 1.00 77.69 78 PHE A C 1
ATOM 620 O O . PHE A 1 78 ? -4.370 2.464 11.594 1.00 77.69 78 PHE A O 1
ATOM 627 N N . ASP A 1 79 ? -2.270 1.973 12.200 1.00 78.38 79 ASP A N 1
ATOM 628 C CA . ASP A 1 79 ? -2.428 2.360 13.601 1.00 78.38 79 ASP A CA 1
ATOM 629 C C . ASP A 1 79 ? -2.817 3.835 13.725 1.00 78.38 79 ASP A C 1
ATOM 631 O O . ASP A 1 79 ? -3.764 4.168 14.432 1.00 78.38 79 ASP A O 1
ATOM 635 N N . GLY A 1 80 ? -2.128 4.737 13.027 1.00 72.19 80 GLY A N 1
ATOM 636 C CA . GLY A 1 80 ? -2.403 6.172 13.065 1.00 72.19 80 GLY A CA 1
ATOM 637 C C . GLY A 1 80 ? -3.781 6.530 12.506 1.00 72.19 80 GLY A C 1
ATOM 638 O O . GLY A 1 80 ? -4.495 7.344 13.096 1.00 72.19 80 GLY A O 1
ATOM 639 N N . ALA A 1 81 ? -4.185 5.900 11.400 1.00 68.62 81 ALA A N 1
ATOM 640 C CA . ALA A 1 81 ? -5.488 6.126 10.781 1.00 68.62 81 ALA A CA 1
ATOM 641 C C . ALA A 1 81 ? -6.639 5.524 11.605 1.00 68.62 81 ALA A C 1
ATOM 643 O O . ALA A 1 81 ? -7.696 6.147 11.734 1.00 68.62 81 ALA A O 1
ATOM 644 N N . LEU A 1 82 ? -6.436 4.344 12.202 1.00 64.69 82 LEU A N 1
ATOM 645 C CA . LEU A 1 82 ? -7.470 3.611 12.936 1.00 64.69 82 LEU A CA 1
ATOM 646 C C . LEU A 1 82 ? -7.549 3.971 14.426 1.00 64.69 82 LEU A C 1
ATOM 648 O O . LEU A 1 82 ? -8.631 3.852 14.995 1.00 64.69 82 LEU A O 1
ATOM 652 N N . ARG A 1 83 ? -6.490 4.501 15.061 1.00 63.16 83 ARG A N 1
ATOM 653 C CA . ARG A 1 83 ? -6.535 5.021 16.452 1.00 63.16 83 ARG A CA 1
ATOM 654 C C . ARG A 1 83 ? -7.537 6.166 16.638 1.00 63.16 83 ARG A C 1
ATOM 656 O O . ARG A 1 83 ? -7.949 6.441 17.760 1.00 63.16 83 ARG A O 1
ATOM 663 N N . GLY A 1 84 ? -7.962 6.818 15.553 1.00 55.06 84 GLY A N 1
ATOM 664 C CA . GLY A 1 84 ? -9.050 7.799 15.565 1.00 55.06 84 GLY A CA 1
ATOM 665 C C . GLY A 1 84 ? -10.456 7.197 15.694 1.00 55.06 84 GLY A C 1
ATOM 666 O O . GLY A 1 84 ? -11.404 7.950 15.910 1.00 55.06 84 GLY A O 1
ATOM 667 N N . ARG A 1 85 ? -10.613 5.872 15.571 1.00 55.91 85 ARG A N 1
ATOM 668 C CA . ARG A 1 85 ? -11.873 5.172 15.829 1.00 55.91 85 ARG A CA 1
ATOM 669 C C . ARG A 1 85 ? -11.946 4.815 17.304 1.00 55.91 85 ARG A C 1
ATOM 671 O O . ARG A 1 85 ? -11.498 3.750 17.721 1.00 55.91 85 ARG A O 1
ATOM 678 N N . GLN A 1 86 ? -12.554 5.690 18.101 1.00 42.09 86 GLN A N 1
ATOM 679 C CA . GLN A 1 86 ? -13.203 5.191 19.309 1.00 42.09 86 GLN A CA 1
ATOM 680 C C . GLN A 1 86 ? -14.203 4.109 18.874 1.00 42.09 86 GLN A C 1
ATOM 682 O O . GLN A 1 86 ? -14.987 4.367 17.957 1.00 42.09 86 GLN A O 1
ATOM 687 N N . PRO A 1 87 ? -14.188 2.909 19.478 1.00 43.44 87 PRO A N 1
ATOM 688 C CA . PRO A 1 87 ? -15.268 1.964 19.275 1.00 43.44 87 PRO A CA 1
ATOM 689 C C . PRO A 1 87 ? -16.542 2.644 19.775 1.00 43.44 87 PRO A C 1
ATOM 691 O O . PRO A 1 87 ? -16.685 2.910 20.969 1.00 43.44 87 PRO A O 1
ATOM 694 N N . THR A 1 88 ? -17.441 2.995 18.859 1.00 47.94 88 THR A N 1
ATOM 695 C CA . THR A 1 88 ? -18.815 3.329 19.223 1.00 47.94 88 THR A CA 1
ATOM 696 C C . THR A 1 88 ? -19.407 2.061 19.815 1.00 47.94 88 THR A C 1
ATOM 698 O O . THR A 1 88 ? -19.631 1.089 19.093 1.00 47.94 88 THR A O 1
ATOM 701 N N . ARG A 1 89 ? -19.508 2.062 21.146 1.00 38.56 89 ARG A N 1
ATOM 702 C CA . ARG A 1 89 ? -20.260 1.085 21.932 1.00 38.56 89 ARG A CA 1
ATOM 703 C C . ARG A 1 89 ? -21.701 1.001 21.453 1.00 38.56 89 ARG A C 1
ATOM 705 O O . ARG A 1 89 ? -22.247 2.070 21.099 1.00 38.56 89 ARG A O 1
#